Protein AF-A0A6L8BAM7-F1 (afdb_monomer)

Structure (mmCIF, N/CA/C/O backbone):
data_AF-A0A6L8BAM7-F1
#
_entry.id   AF-A0A6L8BAM7-F1
#
loop_
_atom_site.group_PDB
_atom_site.id
_atom_site.type_symbol
_atom_site.label_atom_id
_atom_site.label_alt_id
_atom_site.label_comp_id
_atom_site.label_asym_id
_atom_site.label_entity_id
_atom_site.label_seq_id
_atom_site.pdbx_PDB_ins_code
_atom_site.Cartn_x
_atom_site.Cartn_y
_atom_site.Cartn_z
_atom_site.occupancy
_atom_site.B_iso_or_equiv
_atom_site.auth_seq_id
_atom_site.auth_comp_id
_atom_site.auth_asym_id
_atom_site.auth_atom_id
_atom_site.pdbx_PDB_model_num
ATOM 1 N N . MET A 1 1 ? 5.405 -4.772 11.964 1.00 81.81 1 MET A N 1
ATOM 2 C CA . MET A 1 1 ? 5.332 -3.415 11.410 1.00 81.81 1 MET A CA 1
ATOM 3 C C . MET A 1 1 ? 4.140 -2.754 12.066 1.00 81.81 1 MET A C 1
ATOM 5 O O . MET A 1 1 ? 3.055 -3.325 11.974 1.00 81.81 1 MET A O 1
ATOM 9 N N . ASN A 1 2 ? 4.359 -1.678 12.816 1.00 91.56 2 ASN A N 1
ATOM 10 C CA . ASN A 1 2 ? 3.265 -0.906 13.416 1.00 91.56 2 ASN A CA 1
ATOM 11 C C . ASN A 1 2 ? 2.543 -0.078 12.333 1.00 91.56 2 ASN A C 1
ATOM 13 O O . ASN A 1 2 ? 2.972 -0.070 11.178 1.00 91.56 2 ASN A O 1
ATOM 17 N N . LEU A 1 3 ? 1.434 0.581 12.678 1.00 94.19 3 LEU A N 1
ATOM 18 C CA . LEU A 1 3 ? 0.643 1.323 11.692 1.00 94.19 3 LEU A CA 1
ATOM 19 C C . LEU A 1 3 ? 1.439 2.440 10.992 1.00 94.19 3 LEU A C 1
ATOM 21 O O . LEU A 1 3 ? 1.344 2.556 9.773 1.00 94.19 3 LEU A O 1
ATOM 25 N N . ASP A 1 4 ? 2.258 3.193 11.726 1.00 95.12 4 ASP A N 1
ATOM 26 C CA . ASP A 1 4 ? 3.062 4.290 11.166 1.00 95.12 4 ASP A CA 1
ATOM 27 C C . ASP A 1 4 ? 4.070 3.767 10.130 1.00 95.12 4 ASP A C 1
ATOM 29 O O . ASP A 1 4 ? 4.111 4.229 8.995 1.00 95.12 4 ASP A O 1
ATOM 33 N N . GLU A 1 5 ? 4.809 2.708 10.471 1.00 96.88 5 GLU A N 1
ATOM 34 C CA . GLU A 1 5 ? 5.766 2.063 9.565 1.00 96.88 5 GLU A CA 1
ATOM 35 C C . GLU A 1 5 ? 5.087 1.498 8.302 1.00 96.88 5 GLU A C 1
ATOM 37 O O . GLU A 1 5 ? 5.697 1.454 7.229 1.00 96.88 5 GLU A O 1
ATOM 42 N N . ARG A 1 6 ? 3.831 1.038 8.416 1.00 97.88 6 ARG A N 1
ATOM 43 C CA . ARG A 1 6 ? 3.043 0.565 7.266 1.00 97.88 6 ARG A CA 1
ATOM 44 C C . ARG A 1 6 ? 2.661 1.723 6.351 1.00 97.88 6 ARG A C 1
ATOM 46 O O . ARG A 1 6 ? 2.789 1.580 5.137 1.00 97.88 6 ARG A O 1
ATOM 53 N N . ILE A 1 7 ? 2.203 2.839 6.923 1.00 97.12 7 ILE A N 1
ATOM 54 C CA . ILE A 1 7 ? 1.854 4.054 6.177 1.00 97.12 7 ILE A CA 1
ATOM 55 C C . ILE A 1 7 ? 3.087 4.562 5.429 1.00 97.12 7 ILE A C 1
ATOM 57 O O . ILE A 1 7 ? 3.031 4.675 4.206 1.00 97.12 7 ILE A O 1
ATOM 61 N N . ASP A 1 8 ? 4.221 4.718 6.116 1.00 98.06 8 ASP A N 1
ATOM 62 C CA . ASP A 1 8 ? 5.483 5.167 5.515 1.00 98.06 8 ASP A CA 1
ATOM 63 C C . ASP A 1 8 ? 5.909 4.280 4.332 1.00 98.06 8 ASP A C 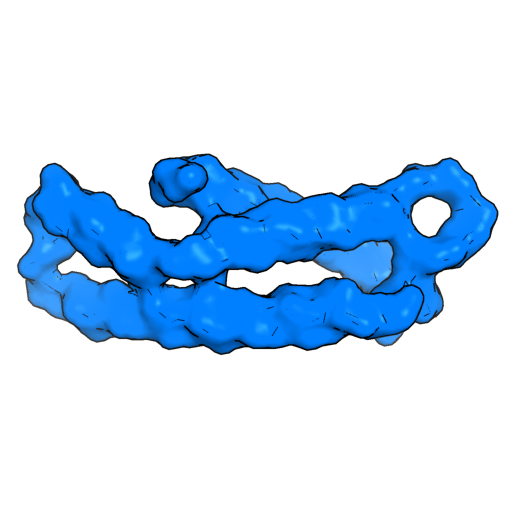1
ATOM 65 O O . ASP A 1 8 ? 6.327 4.766 3.279 1.00 98.06 8 ASP A O 1
ATOM 69 N N . ALA A 1 9 ? 5.794 2.955 4.476 1.00 98.19 9 ALA A N 1
ATOM 70 C CA . ALA A 1 9 ? 6.144 2.014 3.415 1.00 98.19 9 ALA A CA 1
ATOM 71 C C . ALA A 1 9 ? 5.215 2.121 2.192 1.00 98.19 9 ALA A C 1
ATOM 73 O O . ALA A 1 9 ? 5.680 1.974 1.056 1.00 98.19 9 ALA A O 1
ATOM 74 N N . ILE A 1 10 ? 3.920 2.363 2.412 1.00 97.94 10 ILE A N 1
ATOM 75 C CA . ILE A 1 10 ? 2.927 2.546 1.347 1.00 97.94 10 ILE A CA 1
ATOM 76 C C . ILE A 1 10 ? 3.143 3.887 0.640 1.00 97.94 10 ILE A C 1
ATOM 78 O O . ILE A 1 10 ? 3.180 3.913 -0.589 1.00 97.94 10 ILE A O 1
ATOM 82 N N . GLU A 1 11 ? 3.343 4.973 1.387 1.00 97.81 11 GLU A N 1
ATOM 83 C CA . GLU A 1 11 ? 3.585 6.311 0.839 1.00 97.81 11 GLU A CA 1
ATOM 84 C C . GLU A 1 11 ? 4.881 6.353 0.027 1.00 97.81 11 GLU A C 1
ATOM 86 O O . GLU A 1 11 ? 4.857 6.702 -1.154 1.00 97.81 11 GLU A O 1
ATOM 91 N N . ALA A 1 12 ? 5.995 5.890 0.601 1.00 97.56 12 ALA A N 1
ATOM 92 C CA . ALA A 1 12 ? 7.278 5.863 -0.096 1.00 97.56 12 ALA A CA 1
ATOM 93 C C . ALA A 1 12 ? 7.236 4.966 -1.346 1.00 97.56 12 ALA A C 1
ATOM 95 O O . ALA A 1 12 ? 7.819 5.297 -2.381 1.00 97.56 12 ALA A O 1
ATOM 96 N N . GLY A 1 13 ? 6.523 3.835 -1.271 1.00 96.88 13 GLY A N 1
ATOM 97 C CA . GLY A 1 13 ? 6.286 2.974 -2.424 1.00 96.88 13 GLY A CA 1
ATOM 98 C C . GLY A 1 13 ? 5.490 3.686 -3.517 1.00 96.88 13 GLY A C 1
ATOM 99 O O . GLY A 1 13 ? 5.915 3.688 -4.671 1.00 96.88 13 GLY A O 1
ATOM 100 N N . TYR A 1 14 ? 4.378 4.331 -3.163 1.00 96.25 14 TYR A N 1
ATOM 101 C CA . TYR A 1 14 ? 3.538 5.087 -4.092 1.00 96.25 14 TYR A CA 1
ATOM 102 C C . TYR A 1 14 ? 4.302 6.234 -4.772 1.00 96.25 14 TYR A C 1
ATOM 104 O O . TYR A 1 14 ? 4.272 6.347 -5.999 1.00 96.25 14 TYR A O 1
ATOM 112 N N . GLU A 1 15 ? 5.046 7.037 -4.010 1.00 97.06 15 GLU A N 1
ATOM 113 C CA . GLU A 1 15 ? 5.867 8.130 -4.543 1.00 97.06 15 GLU A CA 1
ATOM 114 C C . GLU A 1 15 ? 6.942 7.625 -5.509 1.00 97.06 15 GLU A C 1
ATOM 116 O O . GLU A 1 15 ? 7.114 8.173 -6.605 1.00 97.06 15 GLU A O 1
ATOM 121 N N . PHE A 1 16 ? 7.626 6.535 -5.147 1.00 95.31 16 PHE A N 1
ATOM 122 C CA . PHE A 1 16 ? 8.582 5.897 -6.043 1.00 95.31 16 PHE A CA 1
ATOM 123 C C . PHE A 1 16 ? 7.899 5.422 -7.331 1.00 95.31 16 PHE A C 1
ATOM 125 O O . PHE A 1 16 ? 8.436 5.645 -8.417 1.00 95.31 16 PHE A O 1
ATOM 132 N N . MET A 1 17 ? 6.708 4.815 -7.247 1.00 94.00 17 MET A N 1
ATOM 133 C CA . MET A 1 17 ? 5.982 4.344 -8.431 1.00 94.00 17 MET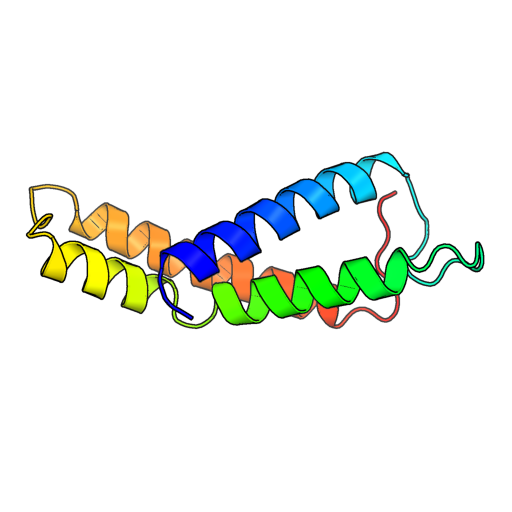 A CA 1
ATOM 134 C C . MET A 1 17 ? 5.553 5.485 -9.349 1.00 94.00 17 MET A C 1
ATOM 136 O O . MET A 1 17 ? 5.615 5.317 -10.564 1.00 94.00 17 MET A O 1
ATOM 140 N N . LEU A 1 18 ? 5.185 6.654 -8.817 1.00 95.06 18 LEU A N 1
ATOM 141 C CA . LEU A 1 18 ? 4.910 7.840 -9.636 1.00 95.06 18 LEU A CA 1
ATOM 142 C C . LEU A 1 18 ? 6.161 8.301 -10.397 1.00 95.06 18 LEU A C 1
ATOM 144 O O . LEU A 1 18 ? 6.103 8.558 -11.602 1.00 95.06 18 LEU A O 1
ATOM 148 N N . ALA A 1 19 ? 7.309 8.355 -9.719 1.00 92.06 19 ALA A N 1
ATOM 149 C CA . ALA A 1 19 ? 8.578 8.701 -10.355 1.00 92.06 19 ALA A CA 1
ATOM 150 C C . ALA A 1 19 ? 9.025 7.639 -11.374 1.00 92.06 19 ALA A C 1
ATOM 152 O O . ALA A 1 19 ? 9.601 7.972 -12.411 1.00 92.06 19 ALA A O 1
ATOM 153 N N . TYR A 1 20 ? 8.760 6.361 -11.101 1.00 91.94 20 TYR A N 1
ATOM 154 C CA . TYR A 1 20 ? 9.026 5.252 -12.013 1.00 91.94 20 TYR A CA 1
ATOM 155 C C . TYR A 1 20 ? 8.111 5.299 -13.247 1.00 91.94 20 TYR A C 1
ATOM 157 O O . TYR A 1 20 ? 8.585 5.113 -14.371 1.00 91.94 20 TYR A O 1
ATOM 165 N N . ALA A 1 21 ? 6.824 5.611 -13.053 1.00 92.19 21 ALA A N 1
ATOM 166 C CA . ALA A 1 21 ? 5.834 5.801 -14.110 1.00 92.19 21 ALA A CA 1
ATOM 167 C C . ALA A 1 21 ? 6.270 6.901 -15.092 1.00 92.19 21 ALA A C 1
ATOM 169 O O . ALA A 1 21 ? 6.262 6.707 -16.304 1.00 92.19 21 ALA A O 1
ATOM 170 N N . ALA A 1 22 ? 6.762 8.026 -14.566 1.00 91.06 22 ALA A N 1
ATOM 171 C CA . ALA A 1 22 ? 7.223 9.158 -15.368 1.00 91.06 22 ALA A CA 1
ATOM 172 C C . ALA A 1 22 ? 8.447 8.859 -16.261 1.00 91.06 22 ALA A C 1
ATOM 174 O O . ALA A 1 22 ? 8.749 9.639 -17.163 1.00 91.06 22 ALA A O 1
ATOM 175 N N . GLN A 1 23 ? 9.162 7.751 -16.033 1.00 89.12 23 GLN A N 1
ATOM 176 C CA . GLN A 1 23 ? 10.348 7.386 -16.817 1.00 89.12 23 GLN A CA 1
ATOM 177 C C . GLN A 1 23 ? 10.021 6.662 -18.132 1.00 89.12 23 GLN A C 1
ATOM 179 O O . GLN A 1 23 ? 10.911 6.568 -18.976 1.00 89.12 23 GLN A O 1
ATOM 184 N N . GLY A 1 24 ? 8.800 6.135 -18.312 1.00 87.62 24 GLY A N 1
ATOM 185 C CA . GLY A 1 24 ? 8.394 5.440 -19.541 1.00 87.62 24 GLY A CA 1
ATOM 186 C C . GLY A 1 24 ? 9.289 4.248 -19.908 1.00 87.62 24 GLY A C 1
ATOM 187 O O . GLY A 1 24 ? 9.693 4.101 -21.061 1.00 87.62 24 GLY A O 1
ATOM 188 N N . ARG A 1 25 ? 9.673 3.424 -18.926 1.00 87.19 25 ARG A N 1
ATOM 189 C CA . ARG A 1 25 ? 10.594 2.290 -19.111 1.00 87.19 25 ARG A CA 1
ATOM 190 C C . ARG A 1 25 ? 9.857 1.086 -19.690 1.00 87.19 25 ARG A C 1
ATOM 192 O O . ARG A 1 25 ? 8.730 0.785 -19.298 1.00 87.19 25 ARG A O 1
ATOM 199 N N . LEU A 1 26 ? 10.516 0.333 -20.567 1.00 87.69 26 LEU A N 1
ATOM 200 C CA . LEU A 1 26 ? 9.953 -0.906 -21.115 1.00 87.69 26 LEU A CA 1
ATOM 201 C C . LEU A 1 26 ? 10.049 -2.064 -20.116 1.00 87.69 26 LEU A C 1
ATOM 203 O O . LEU A 1 26 ? 9.222 -2.972 -20.146 1.00 87.69 26 LEU A O 1
ATOM 207 N N . THR A 1 27 ? 11.035 -2.030 -19.219 1.00 89.50 27 THR A N 1
ATOM 208 C CA . THR A 1 27 ? 11.157 -2.988 -18.119 1.00 89.50 27 THR A CA 1
ATOM 209 C C . THR A 1 27 ? 11.958 -2.409 -16.946 1.00 89.50 27 THR A C 1
ATOM 211 O O . THR A 1 27 ? 12.767 -1.487 -17.083 1.00 89.50 27 THR A O 1
ATOM 214 N N . ASP A 1 28 ? 11.772 -2.978 -15.759 1.00 87.94 28 ASP A N 1
ATOM 215 C CA . ASP A 1 28 ? 12.580 -2.733 -14.567 1.00 87.94 28 ASP A CA 1
ATOM 216 C C . ASP A 1 28 ? 13.974 -3.363 -14.672 1.00 87.94 28 ASP A C 1
ATOM 218 O O . ASP A 1 28 ? 14.879 -2.987 -13.936 1.00 87.94 28 ASP A O 1
ATOM 222 N N . SER A 1 29 ? 14.179 -4.258 -15.640 1.00 77.44 29 SER A N 1
ATOM 223 C CA . SER A 1 29 ? 15.461 -4.921 -15.907 1.00 77.44 29 SER A CA 1
ATOM 224 C C . SER A 1 29 ? 16.396 -4.146 -16.851 1.00 77.44 29 SER A C 1
ATOM 226 O O . SER A 1 29 ? 17.495 -4.624 -17.136 1.00 77.44 29 SER A O 1
ATOM 228 N N . ASP A 1 30 ? 15.984 -2.982 -17.371 1.00 65.50 30 ASP A N 1
ATOM 229 C CA . ASP A 1 30 ? 16.734 -2.285 -18.422 1.00 65.50 30 ASP A CA 1
ATOM 230 C C . ASP A 1 30 ? 18.155 -1.895 -17.969 1.00 65.50 30 ASP A C 1
ATOM 232 O O . ASP A 1 30 ? 18.366 -1.282 -16.919 1.00 65.50 30 ASP A O 1
ATOM 236 N N . ALA A 1 31 ? 19.130 -2.244 -18.816 1.00 48.72 31 ALA A N 1
ATOM 237 C CA . ALA A 1 31 ? 20.573 -2.341 -18.572 1.00 48.72 31 ALA A C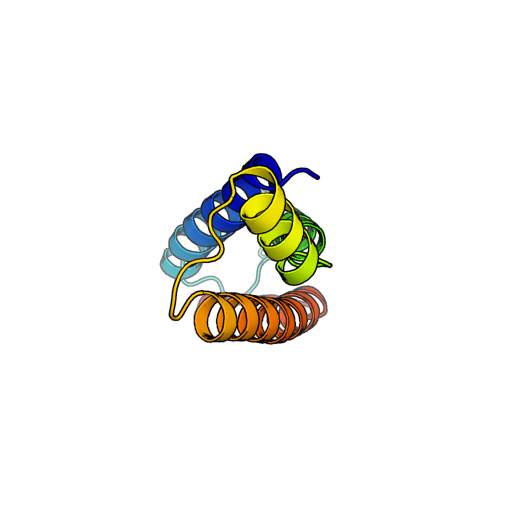A 1
ATOM 238 C C . ALA A 1 31 ? 21.325 -1.023 -18.281 1.00 48.72 31 ALA A C 1
ATOM 240 O O . ALA A 1 31 ? 22.550 -0.981 -18.381 1.00 48.72 31 ALA A O 1
ATOM 241 N N . SER A 1 32 ? 20.647 0.061 -17.891 1.00 53.59 32 SER A N 1
ATOM 242 C CA . SER A 1 32 ? 21.293 1.354 -17.613 1.00 53.59 32 SER A CA 1
ATOM 243 C C . SER A 1 32 ? 22.125 1.379 -16.320 1.00 53.59 32 SER A C 1
ATOM 245 O O . SER A 1 32 ? 22.576 2.447 -15.919 1.00 53.59 32 SER A O 1
ATOM 247 N N . GLY A 1 33 ? 22.307 0.241 -15.635 1.00 53.25 33 GLY A N 1
ATOM 248 C CA . GLY A 1 33 ? 23.160 0.120 -14.444 1.00 53.25 33 GLY A CA 1
ATOM 249 C C . GLY A 1 33 ? 22.719 0.966 -13.243 1.00 53.25 33 GLY A C 1
ATOM 250 O O . GLY A 1 33 ? 23.451 1.069 -12.266 1.00 53.25 33 GLY A O 1
ATOM 251 N N . SER A 1 34 ? 21.532 1.575 -13.294 1.00 60.59 34 SER A N 1
ATOM 252 C CA . SER A 1 34 ? 21.101 2.608 -12.347 1.00 60.59 34 SER A CA 1
ATOM 253 C C . SER A 1 34 ? 20.522 2.062 -11.038 1.00 60.59 34 SER A C 1
ATOM 255 O O . SER A 1 34 ? 20.115 2.848 -10.191 1.00 60.59 34 SER A O 1
ATOM 257 N N . GLY A 1 35 ? 20.422 0.737 -10.863 1.00 67.69 35 GLY A N 1
ATOM 258 C CA . GLY A 1 35 ? 19.854 0.109 -9.657 1.00 67.69 35 GLY A CA 1
ATOM 259 C C . GLY A 1 35 ? 18.342 0.319 -9.458 1.00 67.69 35 GLY A C 1
ATOM 260 O O . GLY A 1 35 ? 17.763 -0.262 -8.545 1.00 67.69 35 GLY A O 1
ATOM 261 N N . VAL A 1 36 ? 17.686 1.093 -10.330 1.00 75.31 36 VAL A N 1
ATOM 262 C CA . VAL A 1 36 ? 16.262 1.473 -10.235 1.00 75.31 36 VAL A CA 1
ATOM 263 C C . VAL A 1 36 ? 15.332 0.254 -10.245 1.00 75.31 36 VAL A C 1
ATOM 265 O O . VAL A 1 36 ? 14.339 0.244 -9.528 1.00 75.31 36 VAL A O 1
ATOM 268 N N . GLY A 1 37 ? 15.665 -0.801 -10.996 1.00 72.25 37 GLY A N 1
ATOM 269 C CA . GLY A 1 37 ? 14.890 -2.047 -11.003 1.00 72.25 37 GLY A CA 1
ATOM 270 C C . GLY A 1 37 ? 14.902 -2.796 -9.675 1.00 72.25 37 GLY A C 1
ATOM 271 O O . GLY A 1 37 ? 13.867 -3.255 -9.199 1.00 72.25 37 GLY A O 1
ATOM 272 N N . PHE A 1 38 ? 16.072 -2.870 -9.037 1.00 78.38 38 PHE A N 1
ATOM 273 C CA . PHE A 1 38 ? 16.200 -3.459 -7.706 1.00 78.38 38 PHE A CA 1
ATOM 274 C C . PHE A 1 38 ? 15.393 -2.654 -6.679 1.00 78.38 38 PHE A C 1
ATOM 276 O O . PHE A 1 38 ? 14.647 -3.239 -5.898 1.00 78.38 38 PHE A O 1
ATOM 283 N N . GLN A 1 39 ? 15.466 -1.320 -6.748 1.00 89.00 39 GLN A N 1
ATOM 284 C CA . GLN A 1 39 ? 14.680 -0.435 -5.883 1.00 89.00 39 GLN A CA 1
ATOM 285 C C . GLN A 1 39 ? 13.172 -0.622 -6.093 1.00 89.00 39 GLN A C 1
ATOM 287 O O . GLN A 1 39 ? 12.440 -0.715 -5.113 1.00 89.00 39 GLN A O 1
ATOM 292 N N . LEU A 1 40 ? 12.702 -0.769 -7.339 1.00 93.00 40 LEU A N 1
ATOM 293 C CA . LEU A 1 40 ? 11.289 -1.037 -7.629 1.00 93.00 40 LEU A CA 1
ATOM 294 C C . LEU A 1 40 ? 10.786 -2.288 -6.899 1.00 93.00 40 LEU A C 1
ATOM 296 O O . LEU A 1 40 ? 9.759 -2.245 -6.223 1.00 93.00 40 LEU A O 1
ATOM 300 N N . ARG A 1 41 ? 11.516 -3.402 -7.024 1.00 94.62 41 ARG A N 1
ATOM 301 C CA . ARG A 1 41 ? 11.153 -4.675 -6.381 1.00 94.62 41 ARG A CA 1
ATOM 302 C C . ARG A 1 41 ? 11.235 -4.589 -4.861 1.00 94.62 41 ARG A C 1
ATOM 304 O O . ARG A 1 41 ? 10.399 -5.172 -4.177 1.00 94.62 41 ARG A O 1
ATOM 311 N N . GLU A 1 42 ? 12.198 -3.840 -4.333 1.00 95.06 42 GLU A N 1
ATOM 312 C CA . GLU A 1 42 ? 12.315 -3.583 -2.899 1.00 95.06 42 GLU A CA 1
ATOM 313 C C . GLU A 1 42 ? 11.101 -2.807 -2.364 1.00 95.06 42 GLU A C 1
ATOM 315 O O . GLU A 1 42 ? 10.494 -3.227 -1.379 1.00 95.06 42 GLU A O 1
ATOM 320 N N . PHE A 1 43 ? 10.698 -1.720 -3.031 1.00 97.31 43 PHE A N 1
ATOM 321 C CA . PHE A 1 43 ? 9.504 -0.958 -2.656 1.00 97.31 43 PHE A CA 1
ATOM 322 C C . PHE A 1 43 ? 8.228 -1.797 -2.775 1.00 97.31 43 PHE A C 1
ATOM 324 O O . PHE A 1 43 ? 7.405 -1.773 -1.862 1.00 97.31 43 PHE A O 1
ATOM 331 N N . LEU A 1 44 ? 8.079 -2.603 -3.833 1.00 97.25 44 LEU A N 1
ATOM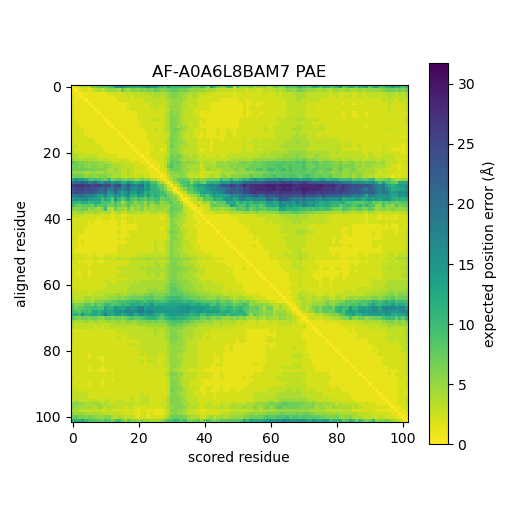 332 C CA . LEU A 1 44 ? 6.957 -3.543 -3.962 1.00 97.25 44 LEU A CA 1
ATOM 333 C C . LEU A 1 44 ? 6.923 -4.566 -2.817 1.00 97.25 44 LEU A C 1
ATOM 335 O O . LEU A 1 44 ? 5.853 -4.820 -2.272 1.00 97.25 44 LEU A O 1
ATOM 339 N N . GLY A 1 45 ? 8.069 -5.117 -2.409 1.00 97.56 45 GLY A N 1
ATOM 340 C CA . GLY A 1 45 ? 8.147 -6.049 -1.278 1.00 97.56 45 GLY A CA 1
ATOM 341 C C . GLY A 1 45 ? 7.825 -5.396 0.073 1.00 97.56 45 GLY A C 1
ATOM 342 O O . GLY A 1 45 ? 7.157 -6.001 0.917 1.00 97.56 45 GLY A O 1
ATOM 343 N N . LYS A 1 46 ? 8.245 -4.140 0.275 1.00 97.94 46 LYS A N 1
ATOM 344 C CA . LYS A 1 46 ? 7.874 -3.352 1.463 1.00 97.94 46 LYS A CA 1
ATOM 345 C C . LYS A 1 46 ? 6.374 -3.074 1.495 1.00 97.94 46 LYS A C 1
ATOM 347 O O . LYS A 1 46 ? 5.754 -3.312 2.526 1.00 97.94 46 LYS A O 1
ATOM 352 N N . MET A 1 47 ? 5.785 -2.659 0.371 1.00 98.12 47 MET A N 1
ATOM 353 C CA . MET A 1 47 ? 4.336 -2.468 0.258 1.00 98.12 47 MET A CA 1
ATOM 354 C C . MET A 1 47 ? 3.572 -3.771 0.493 1.00 98.12 47 MET A C 1
ATOM 356 O O . MET A 1 47 ? 2.575 -3.762 1.203 1.00 98.12 47 MET A O 1
ATOM 360 N N . GLU A 1 48 ? 4.045 -4.900 -0.044 1.00 98.19 48 GLU A N 1
ATOM 361 C CA . GLU A 1 48 ? 3.436 -6.208 0.216 1.00 98.19 48 GLU A CA 1
ATOM 362 C C . GLU A 1 48 ? 3.381 -6.504 1.722 1.00 98.19 48 GLU A C 1
ATOM 364 O O . GLU A 1 48 ? 2.319 -6.830 2.249 1.00 98.19 48 GLU A O 1
ATOM 369 N N . SER A 1 49 ? 4.502 -6.312 2.422 1.00 97.94 49 SER A N 1
ATOM 370 C CA . SER A 1 49 ? 4.587 -6.512 3.876 1.00 97.94 49 SER A CA 1
ATOM 371 C C . SER A 1 49 ? 3.706 -5.528 4.656 1.00 97.94 49 SER A C 1
ATOM 373 O O . SER A 1 49 ? 3.119 -5.892 5.672 1.00 97.94 49 SER A O 1
ATOM 375 N N . ALA A 1 50 ? 3.609 -4.282 4.187 1.00 98.19 50 ALA A N 1
ATOM 376 C CA . ALA A 1 50 ? 2.822 -3.233 4.824 1.00 98.19 50 ALA A CA 1
ATOM 377 C C . ALA A 1 50 ? 1.309 -3.421 4.649 1.00 98.19 50 ALA A C 1
ATOM 379 O O . ALA A 1 50 ? 0.546 -3.088 5.555 1.00 98.19 50 ALA A O 1
ATOM 380 N N . LEU A 1 51 ? 0.878 -3.978 3.516 1.00 98.44 51 LEU A N 1
ATOM 381 C CA . LEU A 1 51 ? -0.526 -4.258 3.209 1.00 98.44 51 LEU A CA 1
ATOM 382 C C . LEU A 1 51 ? -1.025 -5.547 3.877 1.00 98.44 51 LEU A C 1
ATOM 384 O O . LEU A 1 51 ? -2.209 -5.648 4.200 1.00 98.44 51 LEU A O 1
ATOM 388 N N . ASP A 1 52 ? -0.143 -6.525 4.103 1.00 97.56 52 ASP A N 1
ATOM 389 C CA . ASP A 1 52 ? -0.507 -7.793 4.739 1.00 97.56 52 ASP A CA 1
ATOM 390 C C . ASP A 1 52 ? -0.924 -7.587 6.206 1.00 97.56 52 ASP A C 1
ATOM 392 O O . ASP A 1 52 ? -0.126 -7.183 7.058 1.00 97.56 52 ASP A O 1
ATOM 396 N N . GLY A 1 53 ? -2.207 -7.810 6.493 1.00 95.81 53 GLY A N 1
ATOM 397 C CA . GLY A 1 53 ? -2.811 -7.549 7.804 1.00 95.81 53 GLY A CA 1
ATOM 398 C C . GLY A 1 53 ? -3.089 -6.070 8.119 1.00 95.81 53 GLY A C 1
ATOM 399 O O . GLY A 1 53 ? -3.407 -5.758 9.263 1.00 95.81 53 GLY A O 1
ATOM 400 N N . LEU A 1 54 ? -3.006 -5.147 7.147 1.00 97.94 54 LEU A N 1
ATOM 401 C CA . LEU A 1 54 ? -3.227 -3.711 7.399 1.00 97.94 54 LEU A CA 1
ATOM 402 C C . LEU A 1 54 ? -4.613 -3.411 7.994 1.00 97.94 54 LEU A C 1
ATOM 404 O O . LEU A 1 54 ? -4.716 -2.617 8.922 1.00 97.94 54 LEU A O 1
ATOM 408 N N . GLY A 1 55 ? -5.673 -4.058 7.499 1.00 96.75 55 GLY A N 1
ATOM 409 C CA . GLY A 1 55 ? -7.029 -3.843 8.018 1.00 96.75 55 GLY A CA 1
ATOM 410 C C . GLY A 1 55 ? -7.159 -4.182 9.508 1.00 96.75 55 GLY A C 1
ATOM 411 O O . GLY A 1 55 ? -7.754 -3.424 10.268 1.00 96.75 55 GLY A O 1
ATOM 412 N N . GLU A 1 56 ? -6.543 -5.282 9.946 1.00 95.56 56 GLU A N 1
ATOM 413 C CA . GLU A 1 56 ? -6.532 -5.693 11.356 1.00 95.56 56 GLU A CA 1
ATOM 414 C C . GLU A 1 56 ? -5.754 -4.699 12.225 1.00 95.56 56 GLU A C 1
ATOM 416 O O . GLU A 1 56 ? -6.205 -4.348 13.317 1.00 95.56 56 GLU A O 1
ATOM 421 N N . GLU A 1 57 ? -4.626 -4.199 11.716 1.00 96.75 57 GLU A N 1
ATOM 422 C CA . GLU A 1 57 ? -3.807 -3.192 12.394 1.00 96.75 57 GLU A CA 1
ATOM 423 C C . GLU A 1 57 ? -4.576 -1.873 12.580 1.00 96.75 57 GLU A C 1
ATOM 425 O O . GLU A 1 57 ? -4.568 -1.295 13.666 1.00 96.75 57 GLU A O 1
ATOM 430 N N . VAL A 1 58 ? -5.309 -1.419 11.558 1.00 95.81 58 VAL A N 1
ATOM 431 C CA . VAL A 1 58 ? -6.122 -0.193 11.636 1.00 95.81 58 VAL A CA 1
ATOM 432 C C . VAL A 1 58 ? -7.286 -0.363 12.618 1.00 95.81 58 VAL A C 1
ATOM 434 O O . VAL A 1 58 ? -7.557 0.542 13.408 1.00 95.81 58 VAL A O 1
ATOM 437 N N . VAL A 1 59 ? -7.933 -1.534 12.653 1.00 94.75 59 VAL A N 1
ATOM 438 C CA . VAL A 1 59 ? -8.957 -1.854 13.667 1.00 94.75 59 VAL A CA 1
ATOM 439 C C . VAL A 1 59 ? -8.359 -1.831 15.078 1.00 94.75 59 VAL A C 1
ATOM 441 O O . VAL A 1 59 ? -8.978 -1.300 16.006 1.00 94.75 59 VAL A O 1
ATOM 444 N N . ALA A 1 60 ? -7.165 -2.401 15.265 1.00 94.00 60 ALA A N 1
ATOM 445 C CA . ALA A 1 60 ? -6.473 -2.394 16.550 1.00 94.00 60 ALA A CA 1
ATOM 446 C C . ALA A 1 60 ? -6.131 -0.963 16.999 1.00 94.00 60 ALA A C 1
ATOM 448 O O . ALA A 1 60 ? -6.411 -0.604 18.146 1.00 94.00 60 ALA A O 1
ATOM 449 N N . ALA A 1 61 ? -5.630 -0.127 16.086 1.00 93.75 61 ALA A N 1
ATOM 450 C CA . ALA A 1 61 ? -5.337 1.278 16.349 1.00 93.75 61 ALA A CA 1
ATOM 451 C C . ALA A 1 61 ? -6.604 2.073 16.711 1.00 93.75 61 ALA A C 1
ATOM 453 O O . ALA A 1 61 ? -6.627 2.766 17.729 1.00 93.75 61 ALA A O 1
ATOM 454 N N . ALA A 1 62 ? -7.697 1.919 15.955 1.00 93.25 62 ALA A N 1
ATOM 455 C CA . ALA A 1 62 ? -8.966 2.591 16.247 1.00 93.25 62 ALA A CA 1
ATOM 456 C C . ALA A 1 62 ? -9.482 2.254 17.658 1.00 93.25 62 ALA A C 1
ATOM 458 O O . ALA A 1 62 ? -9.872 3.145 18.416 1.00 93.25 62 ALA A O 1
ATOM 459 N N . ARG A 1 63 ? -9.402 0.976 18.056 1.00 92.88 63 ARG A N 1
ATOM 460 C CA . ARG A 1 63 ? -9.756 0.524 19.413 1.00 92.88 63 ARG A CA 1
ATOM 461 C C . ARG A 1 63 ? -8.851 1.128 20.480 1.00 92.88 63 ARG A C 1
ATOM 463 O O . ARG A 1 63 ? -9.353 1.586 21.502 1.00 92.88 63 ARG A O 1
ATOM 470 N N . GLN A 1 64 ? -7.540 1.140 20.249 1.00 93.19 64 GLN A N 1
ATOM 471 C CA . GLN A 1 64 ? -6.565 1.698 21.187 1.00 93.19 64 GLN A CA 1
ATOM 472 C C . GLN A 1 64 ? -6.797 3.194 21.437 1.00 93.19 64 GLN A C 1
ATOM 474 O O . GLN A 1 64 ? -6.638 3.660 22.565 1.00 93.19 64 GLN A O 1
ATOM 479 N N . HIS A 1 65 ? -7.199 3.934 20.405 1.00 90.81 65 HIS A N 1
ATOM 480 C CA . HIS A 1 65 ? -7.452 5.371 20.486 1.00 90.81 65 HIS A CA 1
ATOM 481 C C . HIS A 1 65 ? -8.898 5.732 20.859 1.00 90.81 65 HIS A C 1
ATOM 483 O O . HIS A 1 65 ? -9.216 6.915 20.963 1.00 90.81 65 HIS A O 1
ATOM 489 N N . GLY A 1 66 ? -9.774 4.744 21.082 1.00 90.19 66 GLY A N 1
ATOM 490 C CA . GLY A 1 66 ? -11.186 4.978 21.399 1.00 90.19 66 GLY A CA 1
ATOM 491 C C . GLY A 1 66 ? -11.984 5.603 20.249 1.00 90.19 66 GLY A C 1
ATOM 492 O O . GLY A 1 66 ? -13.057 6.149 20.486 1.00 90.19 66 GLY A O 1
ATOM 493 N N . ALA A 1 67 ? -11.476 5.525 19.017 1.00 86.50 67 ALA A N 1
ATOM 494 C CA . ALA A 1 67 ? -12.093 6.080 17.819 1.00 86.50 67 ALA A CA 1
ATOM 495 C C . ALA A 1 67 ? -13.124 5.092 17.253 1.00 86.50 67 ALA A C 1
ATOM 497 O O . ALA A 1 67 ? -12.921 4.527 16.184 1.00 86.50 67 ALA A O 1
ATOM 498 N N . LEU A 1 68 ? -14.194 4.824 18.009 1.00 84.56 68 LEU A N 1
ATOM 499 C CA . LEU A 1 68 ? -15.247 3.867 17.640 1.00 84.56 68 LEU A CA 1
ATOM 500 C C . LEU A 1 68 ? -16.615 4.535 17.418 1.00 84.56 68 LEU A C 1
ATOM 502 O O . LEU A 1 68 ? -17.658 3.980 17.759 1.00 84.56 68 LEU A O 1
ATOM 506 N N . ASP A 1 69 ? -16.596 5.753 16.881 1.00 86.94 69 ASP A N 1
ATOM 507 C CA . ASP A 1 69 ? -17.791 6.564 16.652 1.00 86.94 69 ASP A CA 1
ATOM 508 C C . ASP A 1 69 ? -18.618 6.082 15.444 1.00 86.94 69 ASP A C 1
ATOM 510 O O . ASP A 1 69 ? -18.221 5.204 14.674 1.00 86.94 69 ASP A O 1
ATOM 514 N N . TYR A 1 70 ? -19.799 6.681 15.262 1.00 84.25 70 TYR A N 1
ATOM 515 C CA . TYR A 1 70 ? -20.705 6.357 14.159 1.00 84.25 70 TYR A CA 1
ATOM 516 C C . TYR A 1 70 ? -20.014 6.458 12.786 1.00 84.25 70 TYR A C 1
ATOM 518 O O . TYR A 1 70 ? -19.406 7.478 12.464 1.00 84.25 70 TYR A O 1
ATOM 526 N N . GLY A 1 71 ? -20.154 5.412 11.965 1.00 85.69 71 GLY A N 1
ATOM 527 C CA . GLY A 1 71 ? -19.583 5.333 10.614 1.00 85.69 71 GLY A CA 1
ATOM 528 C C . GLY A 1 71 ? -18.147 4.802 10.548 1.00 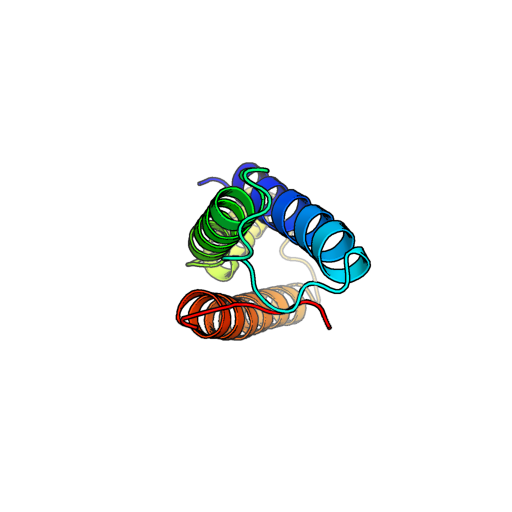85.69 71 GLY A C 1
ATOM 529 O O . GLY A 1 71 ? -17.630 4.601 9.451 1.00 85.69 71 GLY A O 1
ATOM 530 N N . VAL A 1 72 ? -17.498 4.527 11.688 1.00 92.56 72 VAL A N 1
ATOM 531 C CA . VAL A 1 72 ? -16.150 3.939 11.680 1.00 92.56 72 VAL A CA 1
ATOM 532 C C . VAL A 1 72 ? -16.138 2.523 11.104 1.00 92.56 72 VAL A C 1
ATOM 534 O O . VAL A 1 72 ? -15.157 2.125 10.492 1.00 92.56 72 VAL A O 1
ATOM 537 N N . GLU A 1 73 ? -17.211 1.754 11.294 1.00 92.62 73 GLU A N 1
ATOM 538 C CA . GLU A 1 73 ? -17.288 0.354 10.863 1.00 92.62 73 GLU A CA 1
ATOM 539 C C . GLU A 1 73 ? -17.185 0.255 9.338 1.00 92.62 73 GLU A C 1
ATOM 541 O O . GLU A 1 73 ? -16.334 -0.480 8.839 1.00 92.62 73 GLU A O 1
ATOM 546 N N . ASP A 1 74 ? -17.941 1.093 8.622 1.00 95.19 74 ASP A N 1
ATOM 547 C CA . ASP A 1 74 ? -17.888 1.204 7.161 1.00 95.19 74 ASP A CA 1
ATOM 548 C C . ASP A 1 74 ? -16.490 1.627 6.677 1.00 95.19 74 ASP A C 1
ATOM 550 O O . ASP A 1 74 ? -15.979 1.116 5.680 1.00 95.19 74 ASP A O 1
ATOM 554 N N . PHE A 1 75 ? -15.837 2.549 7.394 1.00 95.06 75 PHE A N 1
ATOM 555 C CA . PHE A 1 75 ? -14.469 2.968 7.083 1.00 95.06 75 PHE A CA 1
ATOM 556 C C . PHE A 1 75 ? -13.457 1.830 7.283 1.00 95.06 75 PHE A C 1
ATOM 558 O O . PHE A 1 75 ? -12.619 1.589 6.414 1.00 95.06 75 PHE A O 1
ATOM 565 N N . LE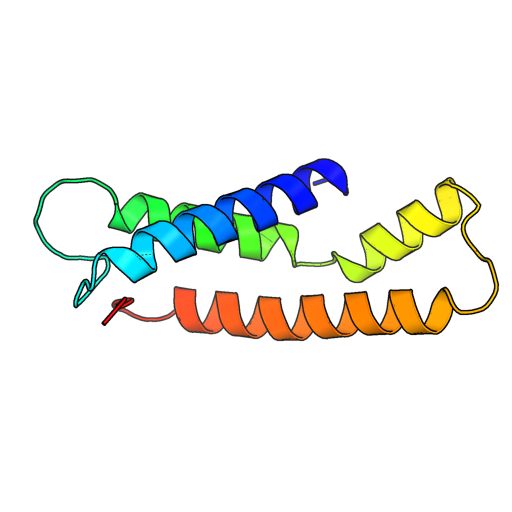U A 1 76 ? -13.531 1.115 8.408 1.00 96.06 76 LEU A N 1
ATOM 566 C CA . LEU A 1 76 ? -12.641 -0.007 8.717 1.00 96.06 76 LEU A CA 1
ATOM 567 C C . LEU A 1 76 ? -12.824 -1.152 7.715 1.00 96.06 76 LEU A C 1
ATOM 569 O O . LEU A 1 76 ? -11.837 -1.758 7.293 1.00 96.06 76 LEU A O 1
ATOM 573 N N . GLU A 1 77 ? -14.064 -1.419 7.302 1.00 96.81 77 GLU A N 1
ATOM 574 C CA . GLU A 1 77 ? -14.370 -2.382 6.246 1.00 96.81 77 GLU A CA 1
ATOM 575 C C . GLU A 1 77 ? -13.761 -1.947 4.908 1.00 96.81 77 GLU A C 1
ATOM 577 O O . GLU A 1 77 ? -13.040 -2.733 4.288 1.00 96.81 77 GLU A O 1
ATOM 582 N N . ALA A 1 78 ? -13.954 -0.688 4.500 1.00 97.56 78 ALA A N 1
ATOM 583 C CA . ALA A 1 78 ? -13.372 -0.157 3.269 1.00 97.56 78 ALA A CA 1
ATOM 584 C C . ALA A 1 78 ? -11.837 -0.279 3.256 1.00 97.56 78 ALA A C 1
ATOM 586 O O . ALA A 1 78 ? -11.264 -0.782 2.289 1.00 97.56 78 ALA A O 1
ATOM 587 N N . VAL A 1 79 ? -11.168 0.085 4.356 1.00 97.31 79 VAL A N 1
ATOM 588 C CA . VAL A 1 79 ? -9.709 -0.058 4.495 1.00 97.31 79 VAL A CA 1
ATOM 589 C C . VAL A 1 79 ? -9.276 -1.519 4.370 1.00 97.31 79 VAL A C 1
ATOM 591 O O . VAL A 1 79 ? -8.314 -1.818 3.658 1.00 97.31 79 VAL A O 1
ATOM 594 N N . ALA A 1 80 ? -9.972 -2.447 5.030 1.00 97.88 80 ALA A N 1
ATOM 595 C CA . ALA A 1 80 ? -9.646 -3.869 4.957 1.00 97.88 80 ALA A CA 1
ATOM 596 C C . ALA A 1 80 ? -9.828 -4.429 3.535 1.00 97.88 80 ALA A C 1
ATOM 598 O O . ALA A 1 80 ? -8.996 -5.206 3.049 1.00 97.88 80 ALA A O 1
ATOM 599 N N . GLU A 1 81 ? -10.891 -4.024 2.840 1.00 98.50 81 GLU A N 1
ATOM 600 C CA . GLU A 1 81 ? -11.112 -4.412 1.453 1.00 98.50 81 GLU A CA 1
ATOM 601 C C . GLU A 1 81 ? -10.040 -3.873 0.510 1.00 98.50 81 GLU A C 1
ATOM 603 O O . GLU A 1 81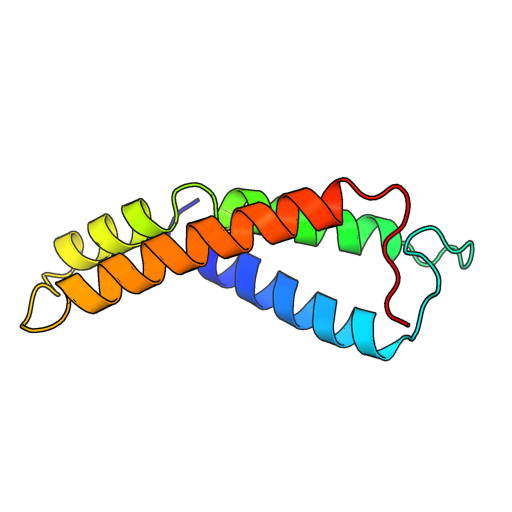 ? -9.526 -4.626 -0.324 1.00 98.50 81 GLU A O 1
ATOM 608 N N . ASP A 1 82 ? -9.707 -2.593 0.629 1.00 98.38 82 ASP A N 1
ATOM 609 C CA . ASP A 1 82 ? -8.745 -1.932 -0.243 1.00 98.38 82 ASP A CA 1
ATOM 610 C C . ASP A 1 82 ? -7.329 -2.444 0.007 1.00 98.38 82 ASP A C 1
ATOM 612 O O . ASP A 1 82 ? -6.605 -2.712 -0.956 1.00 98.38 82 ASP A O 1
ATOM 616 N N . ALA A 1 83 ? -6.960 -2.713 1.263 1.00 98.31 83 ALA A N 1
ATOM 617 C CA . ALA A 1 83 ? -5.705 -3.377 1.600 1.00 98.31 83 ALA A CA 1
ATOM 618 C C . ALA A 1 83 ? -5.600 -4.747 0.917 1.00 98.31 83 ALA A C 1
ATOM 620 O O . ALA A 1 83 ? -4.599 -5.050 0.266 1.00 98.31 83 ALA A O 1
ATOM 621 N N . ARG A 1 84 ? -6.662 -5.561 0.983 1.00 98.56 84 ARG A N 1
ATOM 622 C CA . ARG A 1 84 ? -6.707 -6.890 0.356 1.00 98.56 84 ARG A CA 1
ATOM 623 C C . ARG A 1 84 ? -6.631 -6.816 -1.172 1.00 98.56 84 ARG A C 1
ATOM 625 O O . ARG A 1 84 ? -5.891 -7.590 -1.783 1.00 98.56 84 ARG A O 1
ATOM 632 N N . LYS A 1 85 ? -7.387 -5.907 -1.798 1.00 98.69 85 LYS A N 1
ATOM 633 C CA . LYS A 1 85 ? -7.366 -5.687 -3.257 1.00 98.69 85 LYS A CA 1
ATOM 634 C C . LYS A 1 85 ? -5.972 -5.239 -3.708 1.00 98.69 85 LYS A C 1
ATOM 636 O O . LYS A 1 85 ? -5.401 -5.829 -4.626 1.00 98.69 85 LYS A O 1
ATOM 641 N N . THR A 1 86 ? -5.402 -4.256 -3.018 1.00 98.19 86 THR A N 1
ATOM 642 C CA . THR A 1 86 ? -4.086 -3.685 -3.330 1.00 98.19 86 THR A CA 1
ATOM 643 C C . THR A 1 86 ? -2.968 -4.700 -3.122 1.00 98.19 86 THR A C 1
ATOM 645 O O . THR A 1 86 ? -2.108 -4.832 -3.987 1.00 98.19 86 THR A O 1
ATOM 648 N N . LEU A 1 87 ? -3.010 -5.497 -2.050 1.00 98.56 87 LEU A N 1
ATOM 649 C CA . LEU A 1 87 ? -2.053 -6.581 -1.814 1.00 98.56 87 LEU A CA 1
ATOM 650 C C . LEU A 1 87 ? -2.038 -7.585 -2.973 1.00 98.56 87 LEU A C 1
ATOM 652 O O . LEU A 1 87 ? -0.972 -7.993 -3.438 1.00 98.56 87 LEU A O 1
ATOM 656 N N . GLY A 1 88 ? -3.220 -7.959 -3.473 1.00 98.56 88 GLY A N 1
ATOM 657 C CA . GLY A 1 88 ? -3.347 -8.819 -4.649 1.00 98.56 88 GLY A CA 1
ATOM 658 C C . GLY A 1 88 ? -2.702 -8.208 -5.897 1.00 98.56 88 GLY A C 1
ATOM 659 O O . GLY A 1 88 ? -1.976 -8.900 -6.614 1.00 98.56 88 GLY A O 1
ATOM 660 N N . LEU A 1 89 ? -2.914 -6.910 -6.130 1.00 98.00 89 LEU A N 1
ATOM 661 C CA . LEU A 1 89 ? -2.308 -6.179 -7.246 1.00 98.00 89 LEU A CA 1
ATOM 662 C C . LEU A 1 89 ? -0.783 -6.087 -7.116 1.00 98.00 89 LEU A C 1
ATOM 664 O O . LEU A 1 89 ? -0.080 -6.390 -8.078 1.00 98.00 89 LEU A O 1
ATOM 668 N N . VAL A 1 90 ? -0.265 -5.737 -5.936 1.00 97.88 90 VAL A N 1
ATOM 669 C CA . VAL A 1 90 ? 1.180 -5.652 -5.671 1.00 97.88 90 VAL A CA 1
ATOM 670 C C . VAL A 1 90 ? 1.846 -7.002 -5.909 1.00 97.88 90 VAL A C 1
ATOM 672 O O . VAL A 1 90 ? 2.818 -7.070 -6.659 1.00 97.88 90 VAL A O 1
ATOM 675 N N . ARG A 1 91 ? 1.290 -8.095 -5.369 1.00 98.06 91 ARG A N 1
ATOM 676 C CA . ARG A 1 91 ? 1.802 -9.457 -5.601 1.00 98.06 91 ARG A CA 1
ATOM 677 C C . ARG A 1 91 ? 1.784 -9.833 -7.078 1.00 98.06 91 ARG A C 1
ATOM 679 O O . ARG A 1 91 ? 2.755 -10.392 -7.589 1.00 98.06 91 ARG A O 1
ATOM 686 N N . LEU A 1 92 ? 0.702 -9.508 -7.787 1.00 97.62 92 LEU A N 1
ATOM 687 C CA . LEU A 1 92 ? 0.591 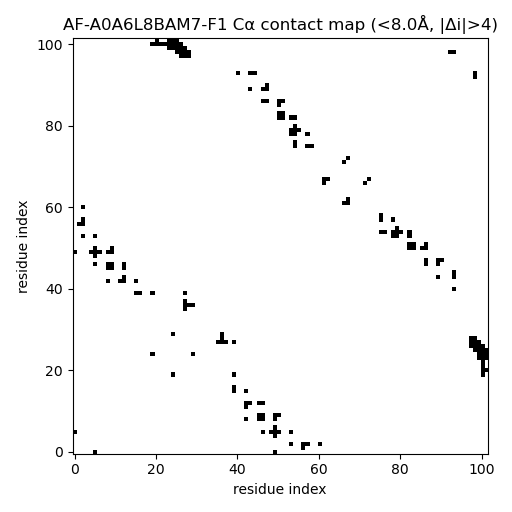-9.775 -9.218 1.00 97.62 92 LEU A CA 1
ATOM 688 C C . LEU A 1 92 ? 1.675 -9.032 -10.006 1.00 97.62 92 LEU A C 1
ATOM 690 O O . LEU A 1 92 ? 2.386 -9.663 -10.791 1.00 97.62 92 LEU A O 1
ATOM 694 N N . VAL A 1 93 ? 1.825 -7.727 -9.783 1.00 95.75 93 VAL A N 1
ATOM 695 C CA . VAL A 1 93 ? 2.842 -6.894 -10.438 1.00 95.75 93 VAL A CA 1
ATOM 696 C C . VAL A 1 93 ? 4.245 -7.399 -10.099 1.00 95.75 93 VAL A C 1
ATOM 698 O O . VAL A 1 93 ? 5.047 -7.639 -11.001 1.00 95.75 93 VAL A O 1
ATOM 701 N N . ASN A 1 94 ? 4.519 -7.674 -8.823 1.00 94.69 94 ASN A N 1
ATOM 702 C CA . ASN A 1 94 ? 5.817 -8.154 -8.358 1.00 94.69 94 ASN A CA 1
ATOM 703 C C . ASN A 1 94 ? 6.158 -9.574 -8.856 1.00 94.69 94 ASN A C 1
ATOM 705 O O . ASN A 1 94 ? 7.325 -9.947 -8.910 1.00 94.69 94 ASN A O 1
ATOM 709 N N . SER A 1 95 ? 5.170 -10.364 -9.287 1.00 95.44 95 SER A N 1
ATOM 710 C CA . SER A 1 95 ? 5.404 -11.672 -9.921 1.00 95.44 95 SER A CA 1
ATOM 711 C C . SER A 1 95 ? 5.828 -11.586 -11.393 1.00 95.44 95 SER A C 1
ATOM 713 O O . SER A 1 95 ? 6.207 -12.594 -11.991 1.00 95.44 95 SER A O 1
ATOM 715 N N . ARG A 1 96 ? 5.702 -10.414 -12.034 1.00 95.00 96 ARG A N 1
ATOM 716 C CA . ARG A 1 96 ? 5.998 -10.264 -13.464 1.00 95.00 96 ARG A CA 1
ATOM 717 C C . ARG A 1 96 ? 7.507 -10.375 -13.719 1.00 95.00 96 ARG A C 1
ATOM 719 O O . ARG A 1 96 ? 8.273 -9.761 -12.976 1.00 95.00 96 ARG A O 1
ATOM 726 N N . PRO A 1 97 ? 7.946 -11.070 -14.788 1.00 91.12 97 PRO A N 1
ATOM 727 C CA . PRO A 1 97 ? 9.363 -11.140 -15.166 1.00 91.12 97 PRO A CA 1
ATOM 728 C C . PRO A 1 97 ? 9.993 -9.774 -15.461 1.00 91.12 97 PRO A C 1
ATOM 730 O O . PRO A 1 97 ? 11.180 -9.588 -15.235 1.00 91.12 97 PRO A O 1
ATOM 733 N N . GLY A 1 98 ? 9.187 -8.828 -15.944 1.00 92.31 98 GLY A N 1
ATOM 734 C CA . GLY A 1 98 ? 9.553 -7.429 -16.117 1.00 92.31 98 GLY A CA 1
ATOM 735 C C . GLY A 1 98 ? 8.347 -6.539 -15.836 1.00 92.31 98 GLY A C 1
ATOM 73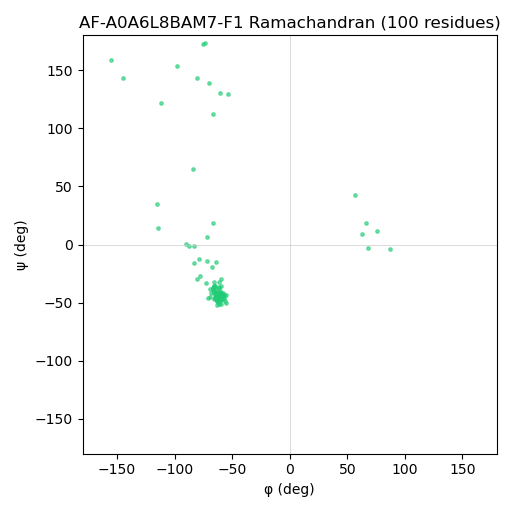6 O O . GLY A 1 98 ? 7.215 -6.924 -16.143 1.00 92.31 98 GLY A O 1
ATOM 737 N N . ILE A 1 99 ? 8.582 -5.381 -15.230 1.00 93.62 99 ILE A N 1
ATOM 738 C CA . ILE A 1 99 ? 7.559 -4.369 -14.945 1.00 93.62 99 ILE A CA 1
ATOM 739 C C . ILE A 1 99 ? 7.843 -3.159 -15.827 1.00 93.62 99 ILE A C 1
ATOM 741 O O . ILE A 1 99 ? 8.936 -2.616 -15.770 1.00 93.62 99 ILE A O 1
ATOM 745 N N . SER A 1 100 ? 6.884 -2.760 -16.658 1.00 92.06 100 SER A N 1
ATOM 746 C CA . SER A 1 100 ? 6.995 -1.578 -17.521 1.00 92.06 100 SER A CA 1
ATOM 747 C C . SER A 1 100 ? 6.305 -0.372 -16.881 1.00 92.06 100 SER A C 1
ATOM 749 O O . SER A 1 100 ? 5.365 -0.537 -16.103 1.00 92.06 100 SER A O 1
ATOM 751 N N . SER A 1 101 ? 6.761 0.830 -17.235 1.00 89.69 101 SER A N 1
ATOM 752 C CA . SER A 1 101 ? 6.076 2.102 -16.984 1.00 89.69 101 SER A CA 1
ATOM 753 C C . SER A 1 101 ? 5.608 2.829 -18.254 1.00 89.69 101 SER A C 1
ATOM 755 O O . SER A 1 101 ? 5.290 4.015 -18.185 1.00 89.69 101 SER A O 1
ATOM 757 N N . MET A 1 102 ? 5.585 2.151 -19.407 1.00 81.88 102 MET A N 1
ATOM 758 C CA . MET A 1 102 ? 5.079 2.696 -20.676 1.00 81.88 102 MET A CA 1
ATOM 759 C C . MET A 1 102 ? 3.620 2.307 -20.925 1.00 81.88 102 MET A C 1
ATOM 761 O O . MET A 1 102 ? 3.233 1.181 -20.540 1.00 81.88 102 MET A O 1
#

pLDDT: mean 91.46, std 10.02, range [48.72, 98.69]

Radius of gyration: 16.05 Å; Cα contacts (8 Å, |Δi|>4): 99; chains: 1; bounding box: 44×21×42 Å

Mean predicted aligned error: 4.23 Å

Secondary structure (DSSP, 8-state):
--HHHHHHHHHHHHHHHHHHHTT--S-TT-SS--SHHHHHHHHHHHHHHHHTTHHHHHHHHHHHTT---TTHHHHHHHHHHHHHHHHHHHHHHHTSSS----

Sequence (102 aa):
MNLDERIDAIEAGYEFMLAYAAQGRLTDSDASGSGVGFQLREFLGKMESALDGLGEEVVAAARQHGALDYGVEDFLEAVAEDARKTLGLVRLVNSRPGISSM

Foldseek 3Di:
DALVQLVVLQVVLVVLVVVQLVVQFPFLPDPPVPCSSVVNLVSLVSNLVSLVCNLVNVVVVCVVVVVPDPPVVVVSVVSNVVSVVVSVVSVVQSPDPTHGSD

Nearest PDB structures (foldseek):
  8tie-assembly1_f  TM=5.810E-01  e=3.188E+00  Saccharomyces cerevisiae
  8rz1-assembly2_D  TM=4.519E-01  e=3.000E+00  synthetic construct
  6lcn-assembly1_B  TM=3.268E-01  e=3.388E+00  Planctopirus limnophila DSM 3776

Solvent-accessible surface area (backbone atoms only — not comparable to full-atom values): 5550 Å² total; per-residue (Å²): 128,57,70,66,61,22,49,52,32,42,50,56,29,51,55,51,48,54,59,48,39,74,64,52,32,85,33,41,76,62,85,76,80,73,59,59,36,60,50,52,53,50,33,46,52,44,28,40,60,32,29,61,63,36,35,61,49,52,52,51,48,30,60,76,70,66,58,74,57,94,69,41,65,63,52,48,49,50,47,32,50,50,26,53,54,49,35,54,50,44,53,54,56,70,66,43,96,56,50,58,35,105